Protein AF-A0AAU8CB74-F1 (afdb_monomer)

Mean predicted aligned error: 9.9 Å

Organism: NCBI:txid3166650

Sequence (148 aa):
MRLSLRVAAALLVGTALFAFPL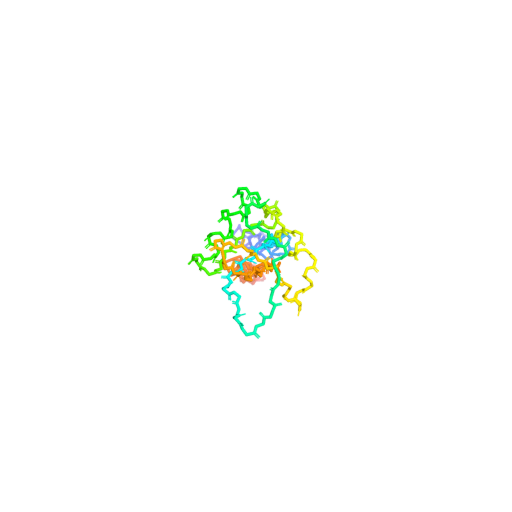VSPVPTPSEQLELEVDVAPDDRNYRADHDYQSLSADAKALFDEAKSDGIVTVPLSEAPEPWATQANESERLTASSDVVARDGDLYLAFPMRTLPSPSPVHLLARIGSLAAGVAALAYGGYRAVNAT

Foldseek 3Di:
DDQPPLLVVLLVLLCCLQCCLVPPDQPFQFKKKKKFKAFDDPVDDDDAPEELVPDDPQQNVLNVCNPVVGIDMDGLVPDGPPLSVQQVVDDQVDQDWGWYDDPNTIMTMGIHIDGDDRDPVVVCSSVVSNVSSVVSNVVSVVCVVVVD

Structure (mmCIF, N/CA/C/O backbone):
data_AF-A0AAU8CB74-F1
#
_entry.id   AF-A0AAU8CB74-F1
#
loop_
_atom_site.group_PDB
_atom_site.id
_atom_site.type_symbol
_atom_site.label_atom_id
_atom_site.label_alt_id
_atom_sit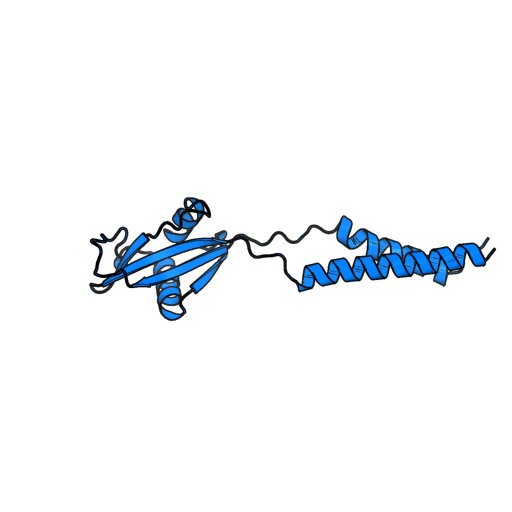e.label_comp_id
_atom_site.label_asym_id
_atom_site.label_entity_id
_atom_site.label_seq_id
_atom_site.pdbx_PDB_ins_code
_atom_site.Cartn_x
_atom_site.Cartn_y
_atom_site.Cartn_z
_atom_site.occupancy
_atom_site.B_iso_or_equiv
_atom_site.auth_seq_id
_atom_site.auth_comp_id
_atom_site.auth_asym_id
_atom_site.auth_atom_id
_atom_site.pdbx_PDB_model_num
ATOM 1 N N . MET A 1 1 ? 34.803 8.166 -45.092 1.00 54.34 1 MET A N 1
ATOM 2 C CA . MET A 1 1 ? 33.665 7.273 -44.777 1.00 54.34 1 MET A CA 1
ATOM 3 C C . MET A 1 1 ? 32.428 8.114 -44.510 1.00 54.34 1 MET A C 1
ATOM 5 O O . MET A 1 1 ? 32.488 8.974 -43.643 1.00 54.34 1 MET A O 1
ATOM 9 N N . ARG A 1 2 ? 31.331 7.923 -45.253 1.00 61.50 2 ARG A N 1
ATOM 10 C CA . ARG A 1 2 ? 30.033 8.532 -44.915 1.00 61.50 2 ARG A CA 1
ATOM 11 C C . ARG A 1 2 ? 29.170 7.454 -44.273 1.00 61.50 2 ARG A C 1
ATOM 13 O O . ARG A 1 2 ? 28.802 6.494 -44.942 1.00 61.50 2 ARG A O 1
ATOM 20 N N . LEU A 1 3 ? 28.894 7.595 -42.980 1.00 69.25 3 LEU A N 1
ATOM 21 C CA . LEU A 1 3 ? 27.967 6.712 -42.283 1.00 69.25 3 LEU A CA 1
ATOM 22 C C . LEU A 1 3 ? 26.581 6.881 -42.920 1.00 69.25 3 LEU A C 1
ATOM 24 O O . LEU A 1 3 ? 26.114 8.009 -43.086 1.00 69.25 3 LEU A O 1
ATOM 28 N N . SER A 1 4 ? 25.926 5.786 -43.307 1.00 82.44 4 SER A N 1
ATOM 29 C CA . SER A 1 4 ? 24.562 5.899 -43.828 1.00 82.44 4 SER A CA 1
ATOM 30 C C . SER A 1 4 ? 23.619 6.382 -42.718 1.00 82.44 4 SER A C 1
ATOM 32 O O . SER A 1 4 ? 23.765 5.990 -41.558 1.00 82.44 4 SER A O 1
ATOM 34 N N . LEU A 1 5 ? 22.624 7.204 -43.072 1.00 84.75 5 LEU A N 1
ATOM 35 C CA . LEU A 1 5 ? 21.641 7.755 -42.126 1.00 84.75 5 LEU A CA 1
ATOM 36 C C . LEU A 1 5 ? 20.979 6.664 -41.266 1.00 84.75 5 LEU A C 1
ATOM 38 O O . LEU A 1 5 ? 20.717 6.870 -40.087 1.00 84.75 5 LEU A O 1
ATOM 42 N N . ARG A 1 6 ? 20.764 5.473 -41.840 1.00 83.06 6 ARG A N 1
ATOM 43 C CA . ARG A 1 6 ? 20.173 4.315 -41.153 1.00 83.06 6 ARG A CA 1
ATOM 44 C C . ARG A 1 6 ? 21.082 3.748 -40.061 1.00 83.06 6 ARG A C 1
ATOM 46 O O . ARG A 1 6 ? 20.589 3.353 -39.012 1.00 83.06 6 ARG A O 1
ATOM 53 N N . VAL A 1 7 ? 22.395 3.721 -40.294 1.00 82.25 7 VAL A N 1
ATOM 54 C CA . VAL A 1 7 ? 23.384 3.259 -39.305 1.00 82.25 7 VAL A CA 1
ATOM 55 C C . VAL A 1 7 ? 23.531 4.288 -38.185 1.00 82.25 7 VAL A C 1
ATOM 57 O O . VAL A 1 7 ? 23.529 3.910 -37.017 1.00 82.25 7 VAL A O 1
ATOM 60 N N . ALA A 1 8 ? 23.560 5.583 -38.520 1.00 83.88 8 ALA A N 1
ATOM 61 C CA . ALA A 1 8 ? 23.559 6.657 -37.524 1.00 83.88 8 ALA A CA 1
ATOM 62 C C . ALA A 1 8 ? 22.307 6.603 -36.632 1.00 83.88 8 ALA A C 1
ATOM 64 O O . ALA A 1 8 ? 22.418 6.649 -35.409 1.00 83.88 8 ALA A O 1
ATOM 65 N N . ALA A 1 9 ? 21.126 6.439 -37.235 1.00 85.56 9 ALA A N 1
ATOM 66 C CA . ALA A 1 9 ? 19.868 6.317 -36.505 1.00 85.56 9 ALA A CA 1
ATOM 67 C C . ALA A 1 9 ? 19.843 5.079 -35.594 1.00 85.56 9 ALA A C 1
ATOM 69 O O . ALA A 1 9 ? 19.452 5.192 -34.437 1.00 85.56 9 ALA A O 1
ATOM 70 N N . ALA A 1 10 ? 20.305 3.919 -36.075 1.00 83.38 10 ALA A N 1
ATOM 71 C CA . ALA A 1 10 ? 20.360 2.696 -35.271 1.00 83.38 10 ALA A CA 1
ATOM 72 C C . ALA A 1 10 ? 21.278 2.838 -34.047 1.00 83.38 10 ALA A C 1
ATOM 74 O O . ALA A 1 10 ? 20.910 2.406 -32.958 1.00 83.38 10 ALA A O 1
ATOM 75 N N . LEU A 1 11 ? 22.440 3.481 -34.201 1.00 86.12 11 LEU A N 1
ATOM 76 C CA . LEU A 1 11 ? 23.362 3.724 -33.090 1.00 86.12 11 LEU A CA 1
ATOM 77 C C . LEU A 1 11 ? 22.789 4.721 -32.076 1.00 86.12 11 LEU A C 1
ATOM 79 O O . LEU A 1 11 ? 22.878 4.481 -30.873 1.00 86.12 11 LEU A O 1
ATOM 83 N N . LEU A 1 12 ? 22.167 5.809 -32.541 1.00 88.62 12 LEU A N 1
ATOM 84 C CA . LEU A 1 12 ? 21.540 6.805 -31.666 1.00 88.62 12 LEU A CA 1
ATOM 85 C C . LEU A 1 12 ? 20.357 6.222 -30.886 1.00 88.62 12 LEU A C 1
ATOM 87 O O . LEU A 1 12 ? 20.303 6.361 -29.667 1.00 88.62 12 LEU A O 1
ATOM 91 N N . VAL A 1 13 ? 19.446 5.524 -31.569 1.00 88.38 13 VAL A N 1
ATOM 92 C CA . VAL A 1 13 ? 18.302 4.852 -30.934 1.00 88.38 13 VAL A CA 1
ATOM 93 C C . VAL A 1 13 ? 18.783 3.755 -29.989 1.00 88.38 13 VAL A C 1
ATOM 95 O O . VAL A 1 13 ? 18.304 3.671 -28.862 1.00 88.38 13 VAL A O 1
ATOM 98 N N . GLY A 1 14 ? 19.771 2.959 -30.404 1.00 82.25 14 GLY A N 1
ATOM 99 C CA . GLY A 1 14 ? 20.353 1.915 -29.568 1.00 82.25 14 GLY A CA 1
ATOM 100 C C . GLY A 1 14 ? 20.975 2.465 -28.285 1.00 82.25 14 GLY A C 1
ATOM 101 O O . GLY A 1 14 ? 20.722 1.945 -27.202 1.00 82.25 14 GLY A O 1
ATOM 102 N N . THR A 1 15 ? 21.714 3.572 -28.394 1.00 86.19 15 THR A N 1
ATOM 103 C CA . THR A 1 15 ? 22.317 4.262 -27.244 1.00 86.19 15 THR A CA 1
ATOM 104 C C . THR A 1 15 ? 21.243 4.841 -26.328 1.00 86.19 15 THR A C 1
ATOM 106 O O . THR A 1 15 ? 21.320 4.660 -25.118 1.00 86.19 15 THR A O 1
ATOM 109 N N . ALA A 1 16 ? 20.218 5.491 -26.885 1.00 87.31 16 ALA A N 1
ATOM 110 C CA . ALA A 1 16 ? 19.129 6.077 -26.107 1.00 87.31 16 ALA A CA 1
ATOM 111 C C . ALA A 1 16 ? 18.332 5.010 -25.335 1.00 87.31 16 ALA A C 1
ATOM 113 O O . ALA A 1 16 ? 18.094 5.169 -24.140 1.00 87.31 16 ALA A O 1
ATOM 114 N N . LEU A 1 17 ? 17.977 3.899 -25.986 1.00 87.31 17 LEU A N 1
ATOM 115 C CA . LEU A 1 17 ? 17.246 2.790 -25.363 1.00 87.31 17 LEU A CA 1
ATOM 116 C C . LEU A 1 17 ? 18.082 2.043 -24.314 1.00 87.31 17 LEU A C 1
ATOM 118 O O . LEU A 1 17 ? 17.542 1.606 -23.298 1.00 87.31 17 LEU A O 1
ATOM 122 N N . PHE A 1 18 ? 19.394 1.924 -24.526 1.00 86.62 18 PHE A N 1
ATOM 123 C CA . PHE A 1 18 ? 20.306 1.331 -23.549 1.00 86.62 18 PHE A CA 1
ATOM 124 C C . PHE A 1 18 ? 20.535 2.248 -22.339 1.00 86.62 18 PHE A C 1
ATOM 126 O O . PHE A 1 18 ? 20.544 1.786 -21.201 1.00 86.62 18 PHE A O 1
ATOM 133 N N . ALA A 1 19 ? 20.690 3.554 -22.573 1.00 86.12 19 ALA A N 1
ATOM 134 C CA . ALA A 1 19 ? 20.928 4.537 -21.524 1.00 86.12 19 ALA A CA 1
ATOM 13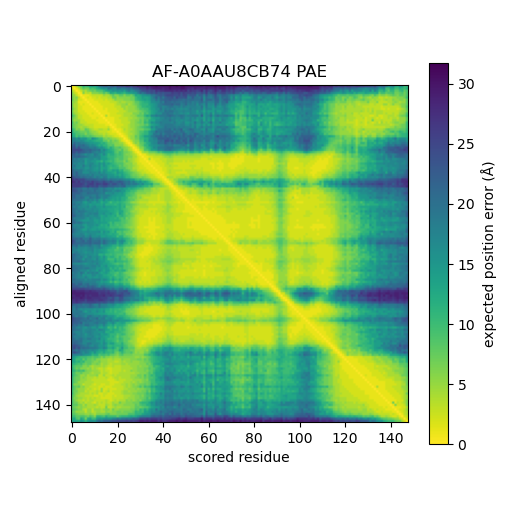5 C C . ALA A 1 19 ? 19.671 4.821 -20.689 1.00 86.12 19 ALA A C 1
ATOM 137 O O . ALA A 1 19 ? 19.783 5.021 -19.485 1.00 86.12 19 ALA A O 1
ATOM 138 N N . PHE A 1 20 ? 18.475 4.801 -21.287 1.00 84.62 20 PHE A N 1
ATOM 139 C CA . PHE A 1 20 ? 17.209 5.096 -20.606 1.00 84.62 20 PHE A CA 1
ATOM 140 C C . PHE A 1 20 ? 17.042 4.405 -19.235 1.00 84.62 20 PHE A C 1
ATOM 142 O O . PHE A 1 20 ? 16.812 5.110 -18.251 1.00 84.62 20 PHE A O 1
ATOM 149 N N . PRO A 1 21 ? 17.193 3.076 -19.089 1.00 78.69 21 PRO A N 1
ATOM 150 C CA . PRO A 1 21 ? 17.061 2.424 -17.785 1.00 78.69 21 PRO A CA 1
ATOM 151 C C . PRO A 1 21 ? 18.196 2.748 -16.799 1.00 78.69 21 PRO A C 1
ATOM 153 O O . PRO A 1 21 ? 18.002 2.550 -15.602 1.00 78.69 21 PRO A O 1
ATOM 156 N N . LEU A 1 22 ? 19.346 3.245 -17.271 1.00 79.44 22 LEU A N 1
ATOM 157 C CA . LEU A 1 22 ? 20.491 3.630 -16.434 1.00 79.44 22 LEU A CA 1
ATOM 158 C C . LEU A 1 22 ? 20.339 5.040 -15.849 1.00 79.44 22 LEU A C 1
ATOM 160 O O . LEU A 1 22 ? 20.770 5.274 -14.725 1.00 79.44 22 LEU A O 1
ATOM 164 N N . VAL A 1 23 ? 19.741 5.972 -16.602 1.00 81.69 23 VAL A N 1
ATOM 165 C CA . VAL A 1 23 ? 19.576 7.374 -16.166 1.00 81.69 23 VAL A CA 1
ATOM 166 C C . VAL A 1 23 ? 18.168 7.693 -15.669 1.00 81.69 23 VAL A C 1
ATOM 168 O O . VAL A 1 23 ? 17.986 8.688 -14.972 1.00 81.69 23 VAL A O 1
ATOM 171 N N . SER A 1 24 ? 17.162 6.878 -16.005 1.00 74.19 24 SER A N 1
ATOM 172 C CA . SER A 1 24 ? 15.812 7.085 -15.477 1.00 74.19 24 SER A CA 1
ATOM 173 C C . SER A 1 24 ? 15.736 6.631 -14.014 1.00 74.19 24 SER A C 1
ATOM 175 O O . SER A 1 24 ? 16.054 5.470 -13.715 1.00 74.19 24 SER A O 1
ATOM 177 N N . PRO A 1 25 ? 15.278 7.496 -13.089 1.00 64.50 25 PRO A N 1
ATOM 178 C CA . PRO A 1 25 ? 15.073 7.103 -11.702 1.00 64.50 25 PRO A CA 1
ATOM 179 C C . PRO A 1 25 ? 14.069 5.952 -11.646 1.00 64.50 25 PRO A C 1
ATOM 181 O O . PRO A 1 25 ? 13.058 5.955 -12.356 1.00 64.50 25 PRO A O 1
ATOM 184 N N . VAL A 1 26 ? 14.378 4.922 -10.856 1.00 65.44 26 VAL A N 1
ATOM 185 C CA . VAL A 1 26 ? 13.392 3.883 -10.537 1.00 65.44 26 VAL A CA 1
ATOM 186 C C . VAL A 1 26 ? 12.268 4.594 -9.788 1.00 65.44 26 VAL A C 1
ATOM 188 O O . VAL A 1 26 ? 12.581 5.279 -8.816 1.00 65.44 26 VAL A O 1
ATOM 191 N N . PRO A 1 27 ? 11.000 4.506 -10.231 1.00 62.81 27 PRO A N 1
ATOM 192 C CA . PRO A 1 27 ? 9.910 5.061 -9.449 1.00 62.81 27 PRO A CA 1
ATOM 193 C C . PRO A 1 27 ? 9.932 4.363 -8.095 1.00 62.81 27 PRO A C 1
ATOM 195 O O . PRO A 1 27 ? 9.743 3.147 -8.019 1.00 62.81 27 PRO A O 1
ATOM 198 N N . THR A 1 28 ? 10.261 5.119 -7.051 1.00 62.47 28 THR A N 1
ATOM 199 C CA . THR A 1 28 ? 10.257 4.605 -5.691 1.00 62.47 28 THR A CA 1
ATOM 200 C C . THR A 1 28 ? 8.799 4.342 -5.342 1.00 62.47 28 THR A C 1
ATOM 202 O O . THR A 1 28 ? 7.999 5.279 -5.419 1.00 62.47 28 THR A O 1
ATOM 205 N N . PRO A 1 29 ? 8.417 3.097 -5.025 1.00 67.75 29 PRO A N 1
ATOM 206 C CA . PRO A 1 29 ? 7.078 2.838 -4.530 1.00 67.75 29 PRO A CA 1
ATOM 207 C C . PRO A 1 29 ? 6.856 3.706 -3.288 1.00 67.75 29 PRO A C 1
ATOM 209 O O . PRO A 1 29 ? 7.672 3.672 -2.365 1.00 67.75 29 PRO A O 1
ATOM 212 N N . SER A 1 30 ? 5.806 4.530 -3.299 1.00 78.88 30 SER A N 1
ATOM 213 C CA . SER A 1 30 ? 5.408 5.285 -2.114 1.00 78.88 30 SER A CA 1
ATOM 214 C C . SER A 1 30 ? 5.018 4.296 -1.027 1.00 78.88 30 SER A C 1
ATOM 216 O O . SER A 1 30 ? 4.377 3.285 -1.313 1.00 78.88 30 SER A O 1
ATOM 218 N N . GLU A 1 31 ? 5.413 4.583 0.205 1.00 87.50 31 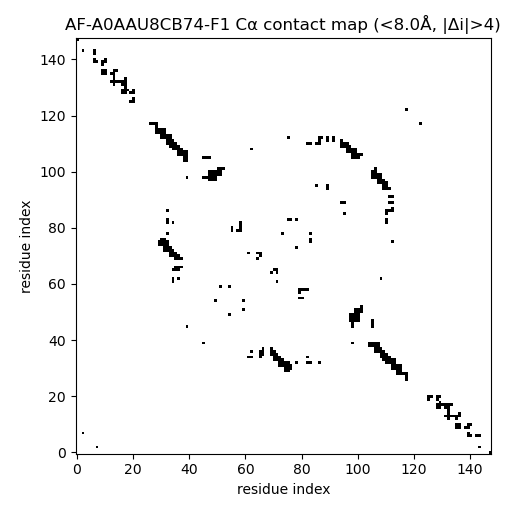GLU A N 1
ATOM 219 C CA . GLU A 1 31 ? 5.064 3.750 1.347 1.00 87.50 31 GLU A CA 1
ATOM 220 C C . GLU A 1 31 ? 3.551 3.725 1.538 1.00 87.50 31 GLU A C 1
ATOM 222 O O . GLU A 1 31 ? 2.864 4.734 1.345 1.00 87.50 31 GLU A O 1
ATOM 227 N N . GLN A 1 32 ? 3.039 2.554 1.887 1.00 89.75 32 GLN A N 1
ATOM 228 C CA . GLN A 1 32 ? 1.621 2.311 2.068 1.00 89.75 32 GLN A CA 1
ATOM 229 C C . GLN A 1 32 ? 1.365 1.828 3.490 1.00 89.75 32 GLN A C 1
ATOM 231 O O . GLN A 1 32 ? 2.200 1.155 4.098 1.00 89.75 32 GLN A O 1
ATOM 236 N N . LEU A 1 33 ? 0.211 2.217 4.013 1.00 91.62 33 LEU A N 1
ATOM 237 C CA . LEU A 1 33 ? -0.408 1.591 5.162 1.00 91.62 33 LEU A CA 1
ATOM 238 C C . LEU A 1 33 ? -1.328 0.494 4.635 1.00 91.62 33 LEU A C 1
ATOM 240 O O . LEU A 1 33 ? -2.216 0.772 3.834 1.00 91.62 33 LEU A O 1
ATOM 244 N N . GLU A 1 34 ? -1.131 -0.721 5.116 1.00 92.44 34 GLU A N 1
ATOM 245 C CA . GLU A 1 34 ? -2.061 -1.832 4.977 1.00 92.44 34 GLU A CA 1
ATOM 246 C C . GLU A 1 34 ? -2.740 -2.043 6.332 1.00 92.44 34 GLU A C 1
ATOM 248 O O . GLU A 1 34 ? -2.049 -2.206 7.333 1.00 92.44 34 GLU A O 1
ATOM 253 N N . LEU A 1 35 ? -4.067 -1.966 6.389 1.00 93.44 35 LEU A N 1
ATOM 254 C CA . LEU A 1 35 ? -4.840 -2.165 7.610 1.00 93.44 35 LEU A CA 1
ATOM 255 C C . LEU A 1 35 ? -5.688 -3.426 7.468 1.00 93.44 35 LEU A C 1
ATOM 257 O O . LEU A 1 35 ? -6.533 -3.502 6.576 1.00 93.44 35 LEU A O 1
ATOM 261 N N . GLU A 1 36 ? -5.472 -4.370 8.376 1.00 94.00 36 GLU A N 1
ATOM 262 C CA . GLU A 1 36 ? -6.309 -5.556 8.564 1.00 94.00 36 GLU A CA 1
ATOM 263 C C . GLU A 1 36 ? -7.071 -5.432 9.885 1.00 94.00 36 GLU A C 1
ATOM 265 O O . GLU A 1 36 ? -6.517 -4.951 10.878 1.00 94.00 36 GLU A O 1
ATOM 270 N N . VAL A 1 37 ? -8.348 -5.819 9.898 1.00 94.38 37 VAL A N 1
ATOM 271 C CA . VAL A 1 37 ? -9.185 -5.762 11.104 1.00 94.38 37 VAL A CA 1
ATOM 272 C C . VAL A 1 37 ? -9.848 -7.107 11.346 1.00 94.38 37 VAL A C 1
ATOM 274 O O . VAL A 1 37 ? -10.745 -7.507 10.607 1.00 94.38 37 VAL A O 1
ATOM 277 N N . ASP A 1 38 ? -9.478 -7.739 12.456 1.00 92.56 38 ASP A N 1
ATOM 278 C CA . ASP A 1 38 ? -10.069 -8.993 12.912 1.00 92.56 38 ASP A CA 1
ATOM 279 C C . ASP A 1 38 ? -10.894 -8.800 14.180 1.00 92.56 38 ASP A C 1
ATOM 281 O O . ASP A 1 38 ? -10.666 -7.891 14.978 1.00 92.56 38 ASP A O 1
ATOM 285 N N . VAL A 1 39 ? -11.847 -9.699 14.414 1.00 92.25 39 VAL A N 1
ATOM 286 C CA . VAL A 1 39 ? -12.501 -9.801 15.724 1.00 92.25 39 VAL A CA 1
ATOM 287 C C . VAL A 1 39 ? -11.487 -10.341 16.731 1.00 92.25 39 VAL A C 1
ATOM 289 O O . VAL A 1 39 ? -10.814 -11.340 16.469 1.00 92.25 39 VAL A O 1
ATOM 292 N N . ALA A 1 40 ? -11.375 -9.694 17.890 1.00 90.06 40 ALA A N 1
ATOM 293 C CA . ALA A 1 40 ? -10.475 -10.151 18.935 1.00 90.06 40 ALA A CA 1
ATOM 294 C C . ALA A 1 40 ? -10.935 -11.520 19.475 1.00 90.06 40 ALA A C 1
ATOM 296 O O . ALA A 1 40 ? -12.109 -11.679 19.810 1.00 90.06 40 ALA A O 1
ATOM 297 N N . PRO A 1 41 ? -10.034 -12.511 19.587 1.00 87.62 41 PRO A N 1
ATOM 298 C CA . PRO A 1 41 ? -10.360 -13.801 20.182 1.00 87.62 41 PRO A CA 1
ATOM 299 C C . PRO A 1 41 ? -10.856 -13.685 21.633 1.00 87.62 41 PRO A C 1
ATOM 301 O O . PRO A 1 41 ? -10.211 -13.041 22.462 1.00 87.62 41 PRO A O 1
ATOM 304 N N . ASP A 1 42 ? -11.939 -14.394 21.963 1.00 82.62 42 ASP A N 1
ATOM 305 C CA . ASP A 1 42 ? -12.515 -14.446 23.321 1.00 82.62 42 ASP A CA 1
ATOM 306 C C . ASP A 1 42 ? -11.626 -15.177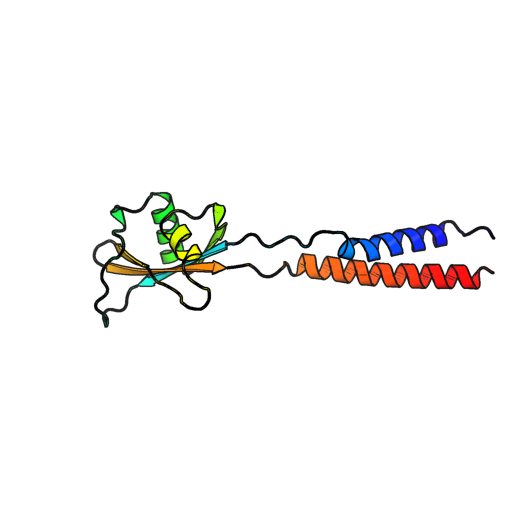 24.349 1.00 82.62 42 ASP A C 1
ATOM 308 O O . ASP A 1 42 ? -11.871 -15.127 25.555 1.00 82.62 42 ASP A O 1
ATOM 312 N N . ASP A 1 43 ? -10.600 -15.902 23.895 1.00 79.44 43 ASP A N 1
ATOM 313 C CA . ASP A 1 43 ? -9.715 -16.706 24.747 1.00 79.44 43 ASP A CA 1
ATOM 314 C C . ASP A 1 43 ? -8.638 -15.877 25.468 1.00 79.44 43 ASP A C 1
ATOM 316 O O . ASP A 1 43 ? -7.891 -16.399 26.304 1.00 79.44 43 ASP A O 1
ATOM 320 N N . ARG A 1 44 ? -8.566 -14.574 25.177 1.00 74.50 44 ARG A N 1
ATOM 321 C CA . ARG A 1 44 ? -7.584 -13.642 25.728 1.00 74.50 44 ARG A CA 1
ATOM 322 C C . ARG A 1 44 ? -8.267 -12.425 26.337 1.00 74.50 44 ARG A C 1
ATOM 324 O O . ARG A 1 44 ? -9.217 -11.869 25.802 1.00 74.50 44 ARG A O 1
ATOM 331 N N . ASN A 1 45 ? -7.710 -11.955 27.453 1.00 81.69 45 ASN A N 1
ATOM 332 C CA . ASN A 1 45 ? -8.146 -10.718 28.098 1.00 81.69 45 ASN A CA 1
ATOM 333 C C . ASN A 1 45 ? -7.569 -9.502 27.363 1.00 81.69 45 ASN A C 1
ATOM 335 O O . ASN A 1 45 ? -6.622 -8.872 27.842 1.00 81.69 45 ASN A O 1
ATOM 339 N N . TYR A 1 46 ? -8.129 -9.188 26.198 1.00 83.31 46 TYR A N 1
ATOM 340 C CA . TYR A 1 46 ? -7.846 -7.939 25.504 1.00 83.31 46 TYR A CA 1
ATOM 341 C C . TYR A 1 46 ? -8.452 -6.752 26.261 1.00 83.31 46 TYR A C 1
ATOM 343 O O . TYR A 1 46 ? -9.502 -6.849 26.900 1.00 83.31 46 TYR A O 1
ATOM 351 N N . ARG A 1 47 ? -7.764 -5.613 26.209 1.00 85.94 47 ARG A N 1
ATOM 352 C CA . ARG A 1 47 ? -8.279 -4.319 26.660 1.00 85.94 47 ARG A CA 1
ATOM 353 C C . ARG A 1 47 ? -8.240 -3.384 25.476 1.00 85.94 47 ARG A C 1
ATOM 355 O O . ARG A 1 47 ? -7.275 -3.429 24.733 1.00 85.94 47 ARG A O 1
ATOM 362 N N . ALA A 1 48 ? -9.278 -2.572 25.329 1.00 88.62 48 ALA A N 1
ATOM 363 C CA . ALA A 1 48 ? -9.323 -1.571 24.282 1.00 88.62 48 ALA A CA 1
ATOM 364 C C . ALA A 1 48 ? -8.212 -0.539 24.499 1.00 88.62 48 ALA A C 1
ATOM 366 O O . ALA A 1 48 ? -8.179 0.113 25.546 1.00 88.62 48 ALA A O 1
ATOM 367 N N . ASP A 1 49 ? -7.337 -0.407 23.509 1.00 90.56 49 ASP A N 1
ATOM 368 C CA . ASP A 1 49 ? -6.379 0.690 23.411 1.00 90.56 49 ASP A CA 1
ATOM 369 C C . ASP A 1 49 ? -7.104 1.956 22.947 1.00 90.56 49 ASP A C 1
ATOM 371 O O . ASP A 1 49 ? -6.853 3.048 23.458 1.00 90.56 49 ASP A O 1
ATOM 375 N N . HIS A 1 50 ? -8.096 1.782 22.063 1.00 91.44 50 HIS A N 1
ATOM 376 C CA . HIS A 1 50 ? -8.943 2.855 21.553 1.00 91.44 50 HIS A CA 1
ATOM 377 C C . HIS A 1 50 ? -10.425 2.510 21.670 1.00 91.44 50 HIS A C 1
ATOM 379 O O . HIS A 1 50 ? -10.866 1.401 21.362 1.00 91.44 50 HIS A O 1
ATOM 385 N N . ASP A 1 51 ? -11.229 3.496 22.060 1.00 94.06 51 ASP A N 1
ATOM 386 C CA . ASP A 1 51 ? -12.675 3.442 21.849 1.00 94.06 51 ASP A CA 1
ATOM 387 C C . ASP A 1 51 ? -12.968 3.907 20.420 1.00 94.06 51 ASP A C 1
ATOM 389 O O . ASP A 1 51 ? -12.554 5.006 20.030 1.00 94.06 51 ASP A O 1
ATOM 393 N N . TYR A 1 52 ? -13.708 3.110 19.646 1.00 94.31 52 TYR A N 1
ATOM 394 C CA . TYR A 1 52 ? -14.111 3.462 18.288 1.00 94.31 52 TYR A CA 1
ATOM 395 C C . TYR A 1 52 ? -14.737 4.852 18.237 1.00 94.31 52 TYR A C 1
ATOM 397 O O . TYR A 1 52 ? -14.449 5.617 17.324 1.00 94.31 52 TYR A O 1
ATOM 405 N N . GLN A 1 53 ? -15.540 5.239 19.234 1.00 94.56 53 GLN A N 1
ATOM 406 C CA . GLN A 1 53 ? -16.195 6.547 19.226 1.00 94.56 53 GLN A CA 1
ATOM 407 C C . GLN A 1 53 ? -15.218 7.722 19.317 1.00 94.56 53 GLN A C 1
ATOM 409 O O . GLN A 1 53 ? -15.528 8.794 18.790 1.00 94.56 53 GLN A O 1
ATOM 414 N N . SER A 1 54 ? -14.040 7.511 19.904 1.00 94.12 54 SER A N 1
ATOM 415 C CA . SER A 1 54 ? -12.993 8.528 20.041 1.00 94.12 54 SER A CA 1
ATOM 416 C C . SER A 1 54 ? -12.163 8.741 18.770 1.00 94.12 54 SER A C 1
ATOM 418 O O . SER A 1 54 ? -11.507 9.774 18.639 1.00 94.12 54 SER A O 1
ATOM 420 N N . LEU A 1 55 ? -12.228 7.805 17.817 1.00 94.31 55 LEU A N 1
ATOM 421 C CA . LEU A 1 55 ? -11.519 7.898 16.545 1.00 94.31 55 LEU A CA 1
ATOM 422 C C . LEU A 1 55 ? -12.068 9.032 15.665 1.00 94.31 55 LEU A C 1
ATOM 424 O O . LEU A 1 55 ? -13.262 9.367 15.692 1.00 94.31 55 LEU A O 1
ATOM 428 N N . SER A 1 56 ? -11.184 9.596 14.841 1.00 95.94 56 SER A N 1
ATOM 429 C CA . SER A 1 56 ? -11.550 10.567 13.807 1.00 95.94 56 SER A CA 1
ATOM 430 C C . SER A 1 56 ? -12.486 9.940 12.763 1.00 95.94 56 SER A C 1
ATOM 432 O O . SER A 1 56 ? -12.556 8.719 12.625 1.00 95.94 56 SER A O 1
ATOM 434 N N . ALA A 1 57 ? -13.222 10.769 12.015 1.00 96.56 57 ALA A N 1
ATOM 435 C CA . ALA A 1 57 ? -14.130 10.277 10.975 1.00 96.56 57 ALA A CA 1
ATOM 436 C C . ALA A 1 57 ? -13.392 9.452 9.905 1.00 96.56 57 ALA A C 1
ATOM 438 O O . ALA A 1 57 ? -13.882 8.398 9.506 1.00 96.56 57 ALA A O 1
ATOM 439 N N . ASP A 1 58 ? -12.195 9.888 9.514 1.00 95.94 58 ASP A N 1
ATOM 440 C CA . ASP A 1 58 ? -11.379 9.203 8.509 1.00 95.94 58 ASP A CA 1
ATOM 441 C C . ASP A 1 58 ? -10.822 7.877 9.046 1.00 95.94 58 ASP A C 1
ATOM 443 O O . ASP A 1 58 ? -10.849 6.863 8.351 1.00 95.94 58 ASP A O 1
ATOM 447 N N . ALA A 1 59 ? -10.391 7.840 10.313 1.00 95.62 59 ALA A N 1
ATOM 448 C CA . ALA A 1 59 ? -9.933 6.604 10.950 1.00 95.62 59 ALA A CA 1
ATOM 449 C C . ALA A 1 59 ? -11.059 5.577 11.100 1.00 95.62 59 ALA A C 1
ATOM 451 O O . ALA A 1 59 ? -10.825 4.388 10.893 1.00 95.62 59 ALA A O 1
ATOM 452 N N . LYS A 1 60 ? -12.277 6.039 11.420 1.00 96.69 60 LYS A N 1
ATOM 453 C CA . LYS A 1 60 ? -13.486 5.206 11.454 1.00 96.69 60 LYS A CA 1
ATOM 454 C C . LYS A 1 60 ? -13.819 4.649 10.077 1.00 96.69 60 LYS A C 1
ATOM 456 O O . LYS A 1 60 ? -14.102 3.465 9.974 1.00 96.69 60 LYS A O 1
ATOM 461 N N . ALA A 1 61 ? -13.769 5.481 9.037 1.00 96.19 61 ALA A N 1
ATOM 462 C CA . ALA A 1 61 ? -14.048 5.048 7.672 1.00 96.19 61 ALA A CA 1
ATOM 463 C C . ALA A 1 61 ? -13.062 3.964 7.218 1.00 96.19 61 ALA A C 1
ATOM 465 O O . ALA A 1 61 ? -13.494 2.912 6.760 1.00 96.19 61 ALA A O 1
ATOM 466 N N . LEU A 1 62 ? -11.761 4.181 7.437 1.00 95.44 62 LEU A N 1
ATOM 467 C CA . LEU A 1 62 ? -10.732 3.208 7.073 1.00 95.44 62 LEU A CA 1
ATOM 468 C C . LEU A 1 62 ? -10.862 1.900 7.870 1.00 95.44 62 LEU A C 1
ATOM 470 O O . LEU A 1 62 ? -10.723 0.818 7.310 1.00 95.44 62 LEU A O 1
ATOM 474 N N . PHE A 1 63 ? -11.162 1.990 9.168 1.00 96.12 63 PHE A N 1
ATOM 475 C CA . PHE A 1 63 ? -11.412 0.822 10.013 1.00 96.12 63 PHE A CA 1
ATOM 476 C C . PHE A 1 63 ? -12.647 0.033 9.555 1.00 96.12 63 PHE A C 1
ATOM 478 O O . PHE A 1 63 ? -12.619 -1.194 9.513 1.00 96.12 63 PHE A O 1
ATOM 485 N N . ASP A 1 64 ? -13.737 0.723 9.215 1.00 96.06 64 ASP A N 1
ATOM 486 C CA . ASP A 1 64 ? -14.981 0.102 8.750 1.00 96.06 64 ASP A CA 1
ATOM 487 C C . ASP A 1 64 ? -14.794 -0.595 7.402 1.00 96.06 64 ASP A C 1
ATOM 489 O O . ASP A 1 64 ? -15.309 -1.696 7.206 1.00 96.06 64 ASP A O 1
ATOM 493 N N . GLU A 1 65 ? -14.037 0.030 6.502 1.00 95.69 65 GLU A N 1
ATOM 494 C CA . GLU A 1 65 ? -13.667 -0.542 5.212 1.00 95.69 65 GLU A CA 1
ATOM 495 C C . GLU A 1 65 ? -12.801 -1.792 5.407 1.00 95.69 65 GLU A C 1
ATOM 497 O O . GLU A 1 65 ? -13.144 -2.854 4.894 1.00 95.69 65 GLU A O 1
ATOM 502 N N . ALA A 1 66 ? -11.757 -1.719 6.242 1.00 94.88 66 ALA A N 1
ATOM 503 C CA . ALA A 1 66 ? -10.896 -2.864 6.549 1.00 94.88 66 ALA A CA 1
ATOM 504 C C . ALA A 1 66 ? -11.669 -4.013 7.209 1.00 94.88 66 ALA A C 1
ATOM 506 O O . ALA A 1 66 ? -11.511 -5.167 6.827 1.00 94.88 66 ALA A O 1
ATOM 507 N N . LYS A 1 67 ? -12.586 -3.710 8.132 1.00 93.94 67 LYS A N 1
ATOM 508 C CA . LYS A 1 67 ? -13.462 -4.715 8.748 1.00 93.94 67 LYS A CA 1
ATOM 509 C C . LYS A 1 67 ? -14.375 -5.412 7.725 1.00 93.94 67 LYS A C 1
ATOM 511 O O . LYS A 1 67 ? -14.717 -6.577 7.918 1.00 93.94 67 LYS A O 1
ATOM 516 N N . SER A 1 68 ? -14.824 -4.706 6.684 1.00 93.00 68 SER A N 1
ATOM 517 C CA . SER A 1 68 ? -15.690 -5.258 5.628 1.00 93.00 68 SER A CA 1
ATOM 518 C C . SER A 1 68 ? -14.903 -6.086 4.614 1.00 93.00 68 SER A C 1
ATOM 520 O O . SER A 1 68 ? -15.303 -7.200 4.270 1.00 93.00 68 SER A O 1
ATOM 522 N N . ASP A 1 69 ? -13.786 -5.537 4.145 1.00 90.88 69 ASP A N 1
ATOM 523 C CA . ASP A 1 69 ? -13.069 -6.025 2.966 1.00 90.88 69 ASP A CA 1
ATOM 524 C C . ASP A 1 69 ? -11.843 -6.881 3.342 1.00 90.88 69 ASP A C 1
ATOM 526 O O . ASP A 1 69 ? -11.181 -7.461 2.478 1.00 90.88 69 ASP A O 1
ATOM 530 N N . GLY A 1 70 ? -11.566 -7.006 4.643 1.00 90.19 70 GLY A N 1
ATOM 531 C CA . GLY A 1 70 ? -10.452 -7.741 5.236 1.00 90.19 70 GLY A CA 1
ATOM 532 C C . GLY A 1 70 ? -9.195 -6.885 5.319 1.00 90.19 70 GLY A C 1
ATOM 533 O O . GLY A 1 70 ? -8.726 -6.577 6.410 1.00 90.19 70 GLY A O 1
ATOM 534 N N . ILE A 1 71 ? -8.665 -6.482 4.162 1.00 91.12 71 ILE A N 1
ATOM 535 C CA . ILE A 1 71 ? -7.436 -5.690 4.065 1.00 91.12 71 ILE A CA 1
ATOM 536 C C . ILE A 1 71 ? -7.680 -4.468 3.187 1.00 91.12 71 ILE A C 1
ATOM 538 O O . ILE A 1 71 ? -8.094 -4.597 2.034 1.00 91.12 71 ILE A O 1
ATOM 542 N N . VAL A 1 72 ? -7.349 -3.287 3.707 1.00 93.69 72 VAL A N 1
ATOM 543 C CA . VAL A 1 72 ? -7.393 -2.027 2.953 1.00 93.69 72 VAL A CA 1
ATOM 544 C C . VAL A 1 72 ? -6.012 -1.399 2.906 1.00 93.69 72 VAL A C 1
ATOM 546 O O . VAL A 1 72 ? -5.254 -1.444 3.873 1.00 93.69 72 VAL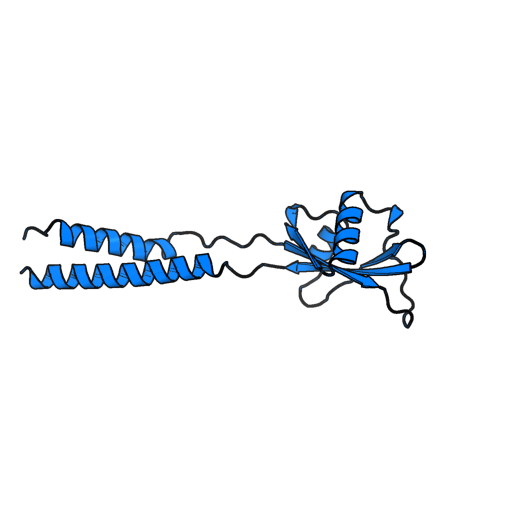 A O 1
ATOM 549 N N . THR A 1 73 ? -5.678 -0.794 1.768 1.00 91.75 73 THR A N 1
ATOM 550 C CA . THR A 1 73 ? -4.375 -0.169 1.550 1.00 91.75 73 THR A CA 1
ATOM 551 C C . THR A 1 73 ? -4.524 1.293 1.156 1.00 91.75 73 THR A C 1
ATOM 553 O O . THR A 1 73 ? -5.217 1.613 0.191 1.00 91.75 73 THR A O 1
ATOM 556 N N . VAL A 1 74 ? -3.822 2.180 1.859 1.00 91.81 74 VAL A N 1
ATOM 557 C CA . VAL A 1 74 ? -3.796 3.625 1.583 1.00 91.81 74 VAL A CA 1
ATOM 558 C C . VAL A 1 74 ? -2.359 4.155 1.565 1.00 91.81 74 VAL A C 1
ATOM 560 O O . VAL A 1 74 ? -1.471 3.551 2.174 1.00 91.81 74 VAL A O 1
ATOM 563 N N . PRO A 1 75 ? -2.069 5.274 0.877 1.00 90.94 75 PRO A N 1
ATOM 564 C CA . PRO A 1 75 ? -0.773 5.934 0.999 1.00 90.94 75 PRO A CA 1
ATOM 565 C C . PRO A 1 75 ? -0.482 6.284 2.464 1.00 90.94 75 PRO A C 1
ATOM 567 O O . PRO A 1 75 ? -1.313 6.898 3.128 1.00 90.94 75 PRO A O 1
ATOM 570 N N . LEU A 1 76 ? 0.711 5.951 2.970 1.00 89.75 76 LEU A N 1
ATOM 571 C CA . LEU A 1 76 ? 1.055 6.202 4.378 1.00 89.75 76 LEU A CA 1
ATOM 572 C C . LEU A 1 76 ? 1.014 7.701 4.731 1.00 89.75 76 LEU A C 1
ATOM 574 O O . LEU A 1 76 ? 0.709 8.065 5.858 1.00 89.75 76 LEU A O 1
ATOM 578 N N . SER A 1 77 ? 1.271 8.580 3.758 1.00 89.12 77 SER A N 1
ATOM 579 C CA . SER A 1 77 ? 1.167 10.038 3.913 1.00 89.12 77 SER A CA 1
ATOM 580 C C . SER A 1 77 ? -0.261 10.555 4.111 1.00 89.12 77 SER A C 1
ATOM 582 O O . SER A 1 77 ? -0.435 11.701 4.514 1.00 89.12 77 SER A O 1
ATOM 584 N N . GLU A 1 78 ? -1.262 9.746 3.770 1.00 91.19 78 GLU A N 1
ATOM 585 C CA . GLU A 1 78 ? -2.691 10.069 3.864 1.00 91.19 78 GLU A CA 1
ATOM 586 C C . GLU A 1 78 ? -3.386 9.247 4.959 1.00 91.19 78 GLU A C 1
ATOM 588 O O . GLU A 1 78 ? -4.572 9.439 5.219 1.00 91.19 78 GLU A O 1
ATOM 593 N N . ALA A 1 79 ? -2.656 8.336 5.609 1.00 91.88 79 ALA A N 1
ATOM 594 C CA . ALA A 1 79 ? -3.187 7.503 6.671 1.00 91.88 79 ALA A CA 1
ATOM 595 C C . ALA A 1 79 ? -3.615 8.364 7.877 1.00 91.88 79 ALA A C 1
ATOM 597 O O . ALA A 1 79 ? -2.836 9.204 8.339 1.00 91.88 79 ALA A O 1
ATOM 598 N N . PRO A 1 80 ? -4.828 8.161 8.419 1.00 94.69 80 PRO A N 1
ATOM 599 C CA . PRO A 1 80 ? -5.271 8.872 9.606 1.00 94.69 80 PRO A CA 1
ATOM 600 C C . PRO A 1 80 ? -4.643 8.281 10.877 1.00 94.69 80 PRO A C 1
ATOM 602 O O . PRO A 1 80 ? -4.283 7.104 10.938 1.00 94.69 80 PRO A O 1
ATOM 605 N N . GLU A 1 81 ? -4.555 9.097 11.925 1.00 92.31 81 GLU A N 1
ATOM 606 C CA . GLU A 1 81 ? -4.215 8.616 13.268 1.00 92.31 81 GLU A CA 1
ATOM 607 C C . GLU A 1 81 ? -5.361 7.776 13.861 1.00 92.31 81 GLU A C 1
ATOM 609 O O . GLU A 1 81 ? -6.529 8.118 13.634 1.00 92.31 81 GLU A O 1
ATOM 614 N N . PRO A 1 82 ? -5.067 6.722 14.650 1.00 91.69 82 PRO A N 1
ATOM 615 C C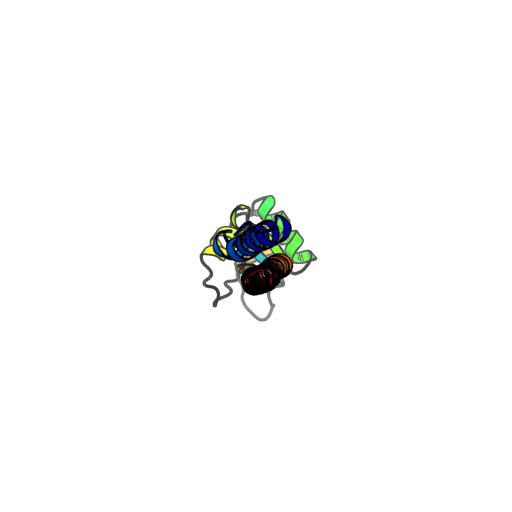A . PRO A 1 82 ? -3.741 6.312 15.150 1.00 91.69 82 PRO A CA 1
ATOM 616 C C . PRO A 1 82 ? -2.943 5.393 14.202 1.00 91.69 82 PRO A C 1
ATOM 618 O O . PRO A 1 82 ? -1.786 5.067 14.472 1.00 91.69 82 PRO A O 1
ATOM 621 N N . TRP A 1 83 ? -3.535 4.978 13.079 1.00 92.81 83 TRP A N 1
ATOM 622 C CA . TRP A 1 83 ? -2.965 3.962 12.186 1.00 92.81 83 TRP A CA 1
ATOM 623 C C . TRP A 1 83 ? -1.621 4.377 11.583 1.00 92.81 83 TRP A C 1
ATOM 625 O O . TRP A 1 83 ? -0.718 3.550 11.448 1.00 92.81 83 TRP A O 1
ATOM 635 N N . ALA A 1 84 ? -1.466 5.663 11.257 1.00 90.19 84 ALA A N 1
ATOM 636 C CA . ALA A 1 84 ? -0.219 6.216 10.738 1.00 90.19 84 ALA A CA 1
ATOM 637 C C . ALA A 1 84 ? 0.937 6.121 11.747 1.00 90.19 84 ALA A C 1
ATOM 639 O O . ALA A 1 84 ? 2.034 5.689 11.380 1.00 90.19 84 ALA A O 1
ATOM 640 N N . THR A 1 85 ? 0.708 6.498 13.010 1.00 89.12 85 THR A N 1
ATOM 641 C CA . THR A 1 85 ? 1.721 6.373 14.068 1.00 89.12 85 THR A CA 1
ATOM 642 C C . THR A 1 85 ? 2.097 4.912 14.274 1.00 89.12 85 THR A C 1
ATOM 644 O O . THR A 1 85 ? 3.276 4.563 14.194 1.00 89.12 85 THR A O 1
ATOM 647 N N . GLN A 1 86 ? 1.108 4.030 14.430 1.00 86.19 86 GLN A N 1
ATOM 648 C CA . GLN A 1 86 ? 1.372 2.622 14.711 1.00 86.19 86 GLN A CA 1
ATOM 649 C C . GLN A 1 86 ? 2.123 1.919 13.573 1.00 86.19 86 GLN A C 1
ATOM 651 O O . GLN A 1 86 ? 3.054 1.156 13.834 1.00 86.19 86 GLN A O 1
ATOM 656 N N . ALA A 1 87 ? 1.799 2.204 12.309 1.00 87.06 87 ALA A N 1
ATOM 657 C CA . ALA A 1 87 ? 2.534 1.651 11.172 1.00 87.06 87 ALA A CA 1
ATOM 658 C C . ALA A 1 87 ? 3.981 2.165 11.080 1.00 87.06 87 ALA A C 1
ATOM 660 O O . ALA A 1 87 ? 4.855 1.465 10.568 1.00 87.06 87 ALA A O 1
ATOM 661 N N . ASN A 1 88 ? 4.257 3.376 11.570 1.00 84.38 88 ASN A N 1
ATOM 662 C CA . ASN A 1 88 ? 5.615 3.914 11.631 1.00 84.38 88 ASN A CA 1
ATOM 663 C C . ASN A 1 88 ? 6.439 3.331 12.783 1.00 84.38 88 ASN A C 1
ATOM 665 O O . ASN A 1 88 ? 7.650 3.165 12.631 1.00 84.38 88 ASN A O 1
ATOM 669 N N . GLU A 1 89 ? 5.795 3.029 13.910 1.00 79.19 89 GLU A N 1
ATOM 670 C CA . GLU A 1 89 ? 6.434 2.467 15.105 1.00 79.19 89 GLU A CA 1
ATOM 671 C C . GLU A 1 89 ? 6.595 0.943 15.040 1.00 79.19 89 GLU A C 1
ATOM 673 O O . GLU A 1 89 ? 7.521 0.388 15.635 1.00 79.19 89 GLU A O 1
ATOM 678 N N . SER A 1 90 ? 5.733 0.258 14.289 1.00 64.19 90 SER A N 1
ATOM 679 C CA . SER A 1 90 ? 5.813 -1.187 14.097 1.00 64.19 90 SER A CA 1
ATOM 680 C C . SER A 1 90 ? 7.003 -1.532 13.199 1.00 64.19 90 SER A C 1
ATOM 682 O O . SER A 1 90 ? 6.946 -1.416 11.972 1.00 64.19 90 SER A O 1
ATOM 684 N N . GLU A 1 91 ? 8.112 -1.983 13.795 1.00 55.47 91 GLU A N 1
ATOM 685 C CA . GLU A 1 91 ? 9.164 -2.650 13.027 1.00 55.47 91 GLU A CA 1
ATOM 686 C C . GLU A 1 91 ? 8.546 -3.845 12.292 1.00 55.47 91 GLU A C 1
ATOM 688 O O . GLU A 1 91 ? 7.815 -4.634 12.884 1.00 55.47 91 GLU A O 1
ATOM 693 N N . ARG A 1 92 ? 8.882 -4.005 11.006 1.00 50.81 92 ARG A N 1
ATOM 694 C CA . ARG A 1 92 ? 8.323 -4.966 10.028 1.00 50.81 92 ARG A CA 1
ATOM 695 C C . ARG A 1 92 ? 8.236 -6.442 10.485 1.00 50.81 92 ARG A C 1
ATOM 697 O O . ARG A 1 92 ? 7.707 -7.275 9.759 1.00 50.81 92 ARG A O 1
ATOM 704 N N . LEU A 1 93 ? 8.804 -6.780 11.642 1.00 47.53 93 LEU A N 1
ATOM 705 C CA . LEU A 1 93 ? 8.861 -8.117 12.237 1.00 47.53 93 LEU A CA 1
ATOM 706 C C . LEU A 1 93 ? 7.951 -8.296 13.464 1.00 47.53 93 LEU A C 1
ATOM 708 O O . LEU A 1 93 ? 7.796 -9.424 13.926 1.00 47.53 93 LEU A O 1
ATOM 712 N N . THR A 1 94 ? 7.328 -7.227 13.963 1.00 52.78 94 THR A N 1
ATOM 713 C CA . THR A 1 94 ? 6.355 -7.287 15.056 1.00 52.78 94 THR A CA 1
ATOM 714 C C . THR A 1 94 ? 5.100 -6.567 14.587 1.00 52.78 94 THR A C 1
ATOM 716 O O . THR A 1 94 ? 5.037 -5.343 14.631 1.00 52.78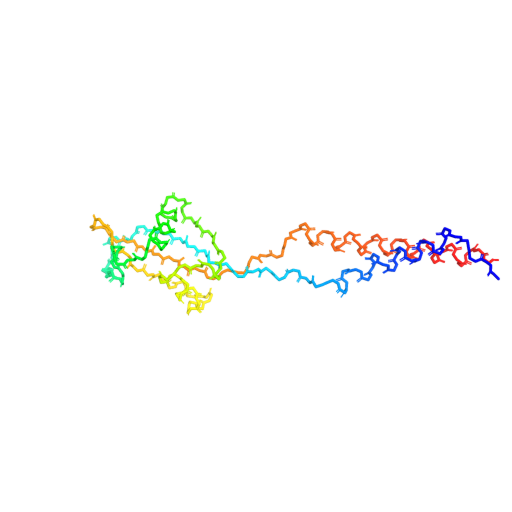 94 THR A O 1
ATOM 719 N N . ALA A 1 95 ? 4.116 -7.319 14.089 1.00 57.47 95 ALA A N 1
ATOM 720 C CA . ALA A 1 95 ? 2.782 -6.774 13.872 1.00 57.47 95 ALA A CA 1
ATOM 721 C C . ALA A 1 95 ? 2.228 -6.387 15.249 1.00 57.47 95 ALA A C 1
ATOM 723 O O . ALA A 1 95 ? 1.809 -7.251 16.022 1.00 57.47 95 ALA A O 1
ATOM 724 N N . SER A 1 96 ? 2.345 -5.107 15.597 1.00 72.62 96 SER A N 1
ATOM 725 C CA . SER A 1 96 ? 1.652 -4.558 16.751 1.00 72.62 96 SER A CA 1
ATOM 726 C C . SER A 1 96 ? 0.196 -4.387 16.344 1.00 72.62 96 SER A C 1
ATOM 728 O O . SER A 1 96 ? -0.080 -3.840 15.277 1.00 72.62 96 SER A O 1
ATOM 730 N N . SER A 1 97 ? -0.714 -4.911 17.157 1.00 85.44 97 SER A N 1
ATOM 731 C CA . SER A 1 97 ? -2.148 -4.742 16.962 1.00 85.44 97 SER A CA 1
ATOM 732 C C . SER A 1 97 ? -2.679 -3.760 17.987 1.00 85.44 97 SER A C 1
ATOM 734 O O . SER A 1 97 ? -2.433 -3.969 19.176 1.00 85.44 97 SER A O 1
ATOM 736 N N . ASP A 1 98 ? -3.450 -2.774 17.551 1.00 90.69 98 ASP A N 1
ATOM 737 C CA . ASP A 1 98 ? -4.239 -1.945 18.456 1.00 90.69 98 ASP A CA 1
ATOM 738 C C . ASP A 1 98 ? -5.624 -2.557 18.632 1.00 90.69 98 ASP A C 1
ATOM 740 O O . ASP A 1 98 ? -6.277 -2.976 17.673 1.00 90.69 98 ASP A O 1
ATOM 744 N N . VAL A 1 99 ? -6.089 -2.613 19.876 1.00 92.38 99 VAL A N 1
ATOM 745 C CA . VAL A 1 99 ? -7.413 -3.135 20.195 1.00 92.38 99 VAL A CA 1
ATOM 746 C C . VAL A 1 99 ? -8.437 -2.004 20.148 1.00 92.38 99 VAL A C 1
ATOM 748 O O . VAL A 1 99 ? -8.349 -1.036 20.907 1.00 92.38 99 VAL A O 1
ATOM 751 N N . VAL A 1 100 ? -9.465 -2.153 19.316 1.00 93.94 100 VAL A N 1
ATOM 752 C CA . VAL A 1 100 ? -10.562 -1.189 19.177 1.00 93.94 100 VAL A CA 1
ATOM 753 C C . VAL A 1 100 ? -11.838 -1.752 19.788 1.00 93.94 100 VAL A C 1
ATOM 755 O O . VAL A 1 100 ? -12.320 -2.803 19.366 1.00 93.94 100 VAL A O 1
ATOM 758 N N . ALA A 1 101 ? -12.425 -1.038 20.750 1.00 94.88 101 ALA A N 1
ATOM 759 C CA . ALA A 1 101 ? -13.768 -1.344 21.241 1.00 94.88 101 ALA A CA 1
ATOM 760 C C . ALA A 1 101 ? -14.831 -0.700 20.354 1.00 94.88 101 ALA A C 1
ATOM 762 O O . ALA A 1 101 ? -14.846 0.520 20.189 1.00 94.88 101 ALA A O 1
ATOM 763 N N . ARG A 1 102 ? -15.757 -1.503 19.829 1.00 92.75 102 ARG A N 1
ATOM 764 C CA . ARG A 1 102 ? -16.890 -1.025 19.033 1.00 92.75 102 ARG A CA 1
ATOM 765 C C . ARG A 1 102 ? -18.127 -1.863 19.315 1.00 92.75 102 ARG A C 1
ATOM 767 O O . ARG A 1 102 ? -18.084 -3.080 19.208 1.00 92.75 102 ARG A O 1
ATOM 774 N N . ASP A 1 103 ? -19.236 -1.196 19.627 1.00 89.50 103 ASP A N 1
ATOM 775 C CA . ASP A 1 103 ? -20.560 -1.815 19.797 1.00 89.50 103 ASP A CA 1
ATOM 776 C C . ASP A 1 103 ? -20.603 -2.979 20.814 1.00 89.50 103 ASP A C 1
ATOM 778 O O . ASP A 1 103 ? -21.487 -3.828 20.763 1.00 89.50 103 ASP A O 1
ATOM 782 N N . GLY A 1 104 ? -19.677 -2.987 21.780 1.00 86.19 104 GLY A N 1
ATOM 783 C CA . GLY A 1 104 ? -19.557 -4.029 22.807 1.00 86.19 104 GLY A CA 1
ATOM 784 C C . GLY A 1 104 ? -18.564 -5.146 22.475 1.00 86.19 104 GLY A C 1
ATOM 785 O O . GLY A 1 104 ? -18.219 -5.906 23.377 1.00 86.19 104 GLY A O 1
ATOM 786 N N . ASP A 1 105 ? -18.053 -5.187 21.246 1.00 92.00 105 ASP A N 1
ATOM 787 C CA . ASP A 1 105 ? -17.032 -6.134 20.804 1.00 92.00 105 ASP A CA 1
ATOM 788 C C . ASP A 1 105 ? -15.640 -5.487 20.790 1.00 92.00 105 ASP A C 1
ATOM 790 O O . ASP A 1 105 ? -15.492 -4.259 20.720 1.00 92.00 105 ASP A O 1
ATOM 794 N N . LEU A 1 106 ? -14.609 -6.331 20.826 1.00 93.62 106 LEU A N 1
ATOM 795 C CA . LEU A 1 106 ? -13.218 -5.933 20.638 1.00 93.62 106 LEU A CA 1
ATOM 796 C C . LEU A 1 106 ? -12.725 -6.410 19.274 1.00 93.62 106 LEU A C 1
ATOM 798 O O . LEU A 1 106 ? -12.996 -7.534 18.855 1.00 93.62 106 LEU A O 1
ATOM 802 N N . TYR A 1 107 ? -11.968 -5.554 18.603 1.00 93.56 107 TYR A N 1
ATOM 803 C CA . TYR A 1 107 ? -11.362 -5.824 17.307 1.00 93.56 107 TYR A CA 1
ATOM 804 C C . TYR A 1 107 ? -9.859 -5.593 17.392 1.00 93.56 107 TYR A C 1
ATOM 806 O O . TYR A 1 107 ? -9.418 -4.686 18.092 1.00 93.56 107 TYR A O 1
ATOM 814 N N . LEU A 1 108 ? -9.082 -6.397 16.679 1.00 92.94 108 LEU A N 1
ATOM 815 C CA . LEU A 1 108 ? -7.649 -6.218 16.499 1.00 92.94 108 LEU A CA 1
ATOM 816 C C . LEU A 1 108 ? -7.424 -5.501 15.173 1.00 92.94 108 LEU A C 1
ATOM 818 O O . LEU A 1 108 ? -7.765 -6.034 14.122 1.00 92.94 108 LEU A O 1
ATOM 822 N N . ALA A 1 109 ? -6.871 -4.297 15.234 1.00 93.12 109 ALA A N 1
ATOM 823 C CA . ALA A 1 109 ? -6.431 -3.540 14.075 1.00 93.12 109 ALA A CA 1
ATOM 824 C C . ALA A 1 109 ? -4.927 -3.757 13.886 1.00 93.12 109 ALA A C 1
ATOM 826 O O . ALA A 1 109 ? -4.146 -3.463 14.790 1.00 93.12 109 ALA A O 1
ATOM 827 N N . PHE A 1 110 ? -4.520 -4.255 12.722 1.00 92.38 110 PHE A N 1
ATOM 828 C CA . PHE A 1 110 ? -3.127 -4.537 12.375 1.00 92.38 110 PHE A CA 1
ATOM 829 C C . PHE A 1 110 ? -2.639 -3.568 11.289 1.00 92.38 110 PHE A C 1
ATOM 831 O O . PHE A 1 110 ? -2.637 -3.913 10.105 1.00 92.38 110 PHE A O 1
ATOM 838 N N . PRO A 1 111 ? -2.239 -2.336 11.644 1.00 90.44 111 PRO A N 1
ATOM 839 C CA . PRO A 1 111 ? -1.644 -1.420 10.686 1.00 90.44 111 PRO A CA 1
ATOM 840 C C . PRO A 1 111 ? -0.201 -1.829 10.380 1.00 90.44 111 PRO A C 1
ATOM 842 O O . PRO A 1 111 ? 0.680 -1.851 11.240 1.00 90.44 111 PRO A O 1
ATOM 845 N N . MET A 1 112 ? 0.059 -2.123 9.113 1.00 89.06 112 MET A N 1
ATOM 846 C CA . MET A 1 112 ? 1.349 -2.561 8.605 1.00 89.06 112 MET A CA 1
ATOM 847 C C . MET A 1 112 ? 1.883 -1.555 7.596 1.00 89.06 112 MET A C 1
ATOM 849 O O . MET A 1 112 ? 1.235 -1.221 6.605 1.00 89.06 112 MET A O 1
ATOM 853 N N . ARG A 1 113 ? 3.119 -1.100 7.806 1.00 87.88 113 ARG A N 1
ATOM 854 C CA . ARG A 1 113 ? 3.835 -0.321 6.796 1.00 87.88 113 ARG A CA 1
ATOM 855 C C . ARG A 1 113 ? 4.387 -1.248 5.726 1.00 87.88 113 ARG A C 1
ATOM 857 O O . ARG A 1 113 ? 5.268 -2.074 5.984 1.00 87.88 113 ARG A O 1
ATOM 864 N N . THR A 1 114 ? 3.916 -1.068 4.501 1.00 85.00 114 THR A N 1
ATOM 865 C CA . THR A 1 114 ? 4.361 -1.834 3.343 1.00 85.00 114 THR A CA 1
ATOM 866 C C . THR A 1 114 ? 5.052 -0.930 2.326 1.00 85.00 114 THR A C 1
ATOM 868 O O . THR A 1 114 ? 4.729 0.242 2.130 1.00 85.00 114 THR A O 1
ATOM 871 N N . LEU A 1 115 ? 6.083 -1.482 1.688 1.00 82.62 115 LEU A N 1
ATOM 872 C CA . LEU A 1 115 ? 6.680 -0.906 0.488 1.00 82.62 115 LEU A CA 1
ATOM 873 C C . LEU A 1 115 ? 6.271 -1.812 -0.667 1.00 82.62 115 LEU A C 1
ATOM 875 O O . LEU A 1 115 ? 6.776 -2.942 -0.732 1.00 82.62 115 LEU A O 1
ATOM 879 N N . PRO A 1 116 ? 5.359 -1.369 -1.549 1.00 72.06 116 PRO A N 1
ATOM 880 C CA . PRO A 1 116 ? 4.922 -2.208 -2.648 1.00 72.06 116 PRO A CA 1
ATOM 881 C C . PRO A 1 116 ? 6.112 -2.571 -3.536 1.00 72.06 116 PRO A C 1
ATOM 883 O O . PRO A 1 116 ? 7.048 -1.792 -3.722 1.00 72.06 116 PRO A O 1
ATOM 886 N N . SER A 1 117 ? 6.100 -3.782 -4.091 1.00 69.38 117 SER A N 1
ATOM 887 C CA . SER A 1 117 ? 7.136 -4.194 -5.036 1.00 69.38 117 SER A CA 1
ATOM 888 C C . SER A 1 117 ? 7.132 -3.286 -6.276 1.00 69.38 117 SER A C 1
ATOM 890 O O . SER A 1 117 ? 6.065 -2.807 -6.672 1.00 69.38 117 SER A O 1
ATOM 892 N N . PRO A 1 118 ? 8.281 -3.087 -6.950 1.00 68.19 118 PRO A N 1
ATOM 893 C CA . PRO A 1 118 ? 8.323 -2.347 -8.206 1.00 68.19 118 PRO A CA 1
ATOM 894 C C . PRO A 1 118 ? 7.320 -2.919 -9.215 1.00 68.19 118 PRO A C 1
ATOM 896 O O . PRO A 1 118 ? 7.230 -4.136 -9.377 1.00 68.19 118 PRO A O 1
ATOM 899 N N . SER A 1 119 ? 6.598 -2.045 -9.923 1.00 75.12 119 SER A N 1
ATOM 900 C CA . SER A 1 119 ? 5.616 -2.469 -10.929 1.00 75.12 119 SER A CA 1
ATOM 901 C C . SER A 1 119 ? 6.254 -3.415 -11.964 1.00 75.12 119 SER A C 1
ATOM 903 O O . SER A 1 119 ? 7.236 -3.025 -12.615 1.00 75.12 119 SER A O 1
ATOM 905 N N . PRO A 1 120 ? 5.688 -4.620 -12.191 1.00 78.31 120 PRO A N 1
ATOM 906 C CA . PRO A 1 120 ? 6.182 -5.552 -13.205 1.00 78.31 120 PRO A CA 1
ATOM 907 C C . PRO A 1 120 ? 6.242 -4.924 -14.600 1.00 78.31 120 PRO A C 1
ATOM 909 O O . PRO A 1 120 ? 7.164 -5.195 -15.366 1.00 78.31 120 PRO A O 1
ATOM 912 N N . VAL A 1 121 ? 5.303 -4.027 -14.917 1.00 81.06 121 VAL A N 1
ATOM 913 C CA . VAL A 1 121 ? 5.260 -3.305 -16.197 1.00 81.06 121 VAL A CA 1
ATOM 914 C C . VAL A 1 121 ? 6.471 -2.385 -16.348 1.00 81.06 121 VAL A C 1
ATOM 916 O O . VAL A 1 121 ? 7.095 -2.353 -17.408 1.00 81.06 121 VAL A O 1
ATOM 919 N N . HIS A 1 122 ? 6.850 -1.665 -15.290 1.00 77.56 122 HIS A N 1
ATOM 920 C CA . HIS A 1 122 ? 8.043 -0.814 -15.309 1.00 77.56 122 HIS A CA 1
ATOM 921 C C . HIS A 1 122 ? 9.331 -1.630 -15.414 1.00 77.56 122 HIS A C 1
ATOM 923 O O . HIS A 1 122 ? 10.249 -1.241 -16.139 1.00 77.56 122 HIS A O 1
ATOM 929 N N . LEU A 1 123 ? 9.387 -2.776 -14.738 1.00 80.50 123 LEU A N 1
ATOM 930 C CA . LEU A 1 123 ? 10.516 -3.696 -14.823 1.00 80.50 123 LEU A CA 1
ATOM 931 C C . LEU A 1 123 ? 10.660 -4.263 -16.246 1.00 80.50 123 LEU A C 1
ATOM 933 O O . LEU A 1 123 ? 11.745 -4.203 -16.827 1.00 80.50 123 LEU A O 1
ATOM 937 N N . LEU A 1 124 ? 9.559 -4.714 -16.855 1.00 85.69 124 LEU A N 1
ATOM 938 C CA . LEU A 1 124 ? 9.529 -5.197 -18.238 1.00 85.69 124 LEU A CA 1
ATOM 939 C C . LEU A 1 124 ? 9.901 -4.109 -19.247 1.00 85.69 124 LEU A C 1
ATOM 941 O O . LEU A 1 124 ? 10.677 -4.376 -20.161 1.00 85.69 124 LEU A O 1
ATOM 945 N N . ALA A 1 125 ? 9.411 -2.879 -19.075 1.00 84.50 125 ALA A N 1
ATOM 946 C CA . ALA A 1 125 ? 9.758 -1.764 -19.953 1.00 84.50 125 ALA A CA 1
ATOM 947 C C . ALA A 1 125 ? 11.268 -1.468 -19.929 1.00 84.50 125 ALA A C 1
ATOM 949 O O . ALA A 1 125 ? 11.876 -1.252 -20.978 1.00 84.50 125 ALA A O 1
ATOM 950 N N . ARG A 1 126 ? 11.898 -1.518 -18.748 1.00 85.44 126 ARG A N 1
ATOM 951 C CA . ARG A 1 126 ? 13.349 -1.323 -18.597 1.00 85.44 126 ARG A CA 1
ATOM 952 C C . ARG A 1 126 ? 14.152 -2.443 -19.257 1.00 85.44 126 ARG A C 1
ATOM 954 O O . ARG A 1 126 ? 15.078 -2.147 -20.011 1.00 85.44 126 ARG A O 1
ATOM 961 N N . ILE A 1 127 ? 13.785 -3.704 -19.019 1.00 88.25 127 ILE A N 1
ATOM 962 C CA . ILE A 1 127 ? 14.447 -4.865 -19.642 1.00 88.25 127 ILE A CA 1
ATOM 963 C C . ILE A 1 127 ? 14.268 -4.836 -21.164 1.00 88.25 127 ILE A C 1
ATOM 965 O O . ILE A 1 127 ? 15.235 -5.018 -21.902 1.00 88.25 127 ILE A O 1
ATOM 969 N N . GLY A 1 128 ? 13.054 -4.554 -21.638 1.00 87.38 128 GLY A N 1
ATOM 970 C CA . GLY A 1 128 ? 12.739 -4.434 -23.059 1.00 87.38 128 GLY A CA 1
ATOM 971 C C . GLY A 1 128 ? 13.539 -3.322 -23.737 1.00 87.38 128 GLY A C 1
ATOM 972 O O . GLY A 1 128 ? 14.113 -3.544 -24.801 1.00 87.38 128 GLY A O 1
ATOM 973 N N . SER A 1 129 ? 13.655 -2.159 -23.089 1.00 89.19 129 SER A N 1
ATOM 974 C CA . SER A 1 129 ? 14.487 -1.045 -23.563 1.00 89.19 129 SER A CA 1
ATOM 975 C C . SER A 1 129 ? 15.963 -1.440 -23.665 1.00 89.19 129 SER A C 1
ATOM 977 O O . SER A 1 129 ? 16.591 -1.202 -24.694 1.00 89.19 129 SER A O 1
ATOM 979 N N . LEU A 1 130 ? 16.513 -2.109 -22.645 1.00 88.38 130 LEU A N 1
ATOM 980 C CA . LEU A 1 130 ? 17.888 -2.623 -22.656 1.00 88.38 130 LEU A CA 1
ATOM 981 C C . LEU A 1 130 ? 18.124 -3.608 -23.804 1.00 88.38 130 LEU A C 1
ATOM 983 O O . LEU A 1 130 ? 19.068 -3.439 -24.575 1.00 88.38 130 LEU A O 1
ATOM 987 N N . ALA A 1 131 ? 17.254 -4.608 -23.946 1.00 90.00 131 ALA A N 1
ATOM 988 C CA . ALA A 1 131 ? 17.368 -5.620 -24.990 1.00 90.00 131 ALA A CA 1
ATOM 989 C C . ALA A 1 131 ? 17.280 -5.003 -26.397 1.00 90.00 131 ALA A C 1
ATOM 991 O O . ALA A 1 131 ? 18.104 -5.307 -27.263 1.00 90.00 131 ALA A O 1
ATOM 992 N N . ALA A 1 132 ? 16.332 -4.086 -26.612 1.00 89.00 132 ALA A N 1
ATOM 993 C CA . ALA A 1 132 ? 16.193 -3.359 -27.870 1.00 89.00 132 ALA A CA 1
ATOM 994 C C . ALA A 1 132 ? 17.414 -2.469 -28.158 1.00 89.00 132 ALA A C 1
ATOM 996 O O . ALA A 1 132 ? 17.897 -2.431 -29.291 1.00 89.00 132 ALA A O 1
ATOM 997 N N . GLY A 1 133 ? 17.952 -1.805 -27.129 1.00 88.06 133 GLY A N 1
ATOM 998 C CA . GLY A 1 133 ? 19.170 -1.005 -27.216 1.00 88.06 133 GLY A CA 1
ATOM 999 C C . GLY A 1 133 ? 20.383 -1.828 -27.648 1.00 88.06 133 GLY A C 1
ATOM 1000 O O . GLY A 1 133 ? 21.055 -1.475 -28.618 1.00 88.06 133 GLY A O 1
ATOM 1001 N N . VAL A 1 134 ? 20.615 -2.972 -26.996 1.00 90.62 134 VAL A N 1
ATOM 1002 C CA . VAL A 1 134 ? 21.701 -3.907 -27.338 1.00 90.62 134 VAL A CA 1
ATOM 1003 C C . VAL A 1 134 ? 21.564 -4.413 -28.775 1.00 90.62 134 VAL A C 1
ATOM 1005 O O . VAL A 1 134 ? 22.542 -4.392 -29.522 1.00 90.62 134 VAL A O 1
ATOM 1008 N N . ALA A 1 135 ? 20.363 -4.816 -29.198 1.00 89.75 135 ALA A N 1
ATOM 1009 C CA . ALA A 1 135 ? 20.130 -5.300 -30.558 1.00 89.75 135 ALA A CA 1
ATOM 1010 C C . ALA A 1 135 ? 20.392 -4.215 -31.621 1.00 89.75 135 ALA A C 1
ATOM 1012 O O . ALA A 1 135 ? 21.043 -4.479 -32.635 1.00 89.75 135 ALA A O 1
ATOM 1013 N N . ALA A 1 136 ? 19.934 -2.983 -31.381 1.00 86.81 136 ALA A N 1
ATOM 1014 C CA . ALA A 1 136 ? 20.149 -1.857 -32.288 1.00 86.81 136 ALA A CA 1
ATOM 1015 C C . ALA A 1 136 ? 21.630 -1.443 -32.368 1.00 86.81 136 ALA A C 1
ATOM 1017 O O . ALA A 1 136 ? 22.131 -1.181 -33.466 1.00 86.81 136 ALA A O 1
ATOM 1018 N N . LEU A 1 137 ? 22.348 -1.449 -31.238 1.00 88.56 137 LEU A N 1
ATOM 1019 C CA . LEU A 1 137 ? 23.792 -1.198 -31.192 1.00 88.56 137 LEU A CA 1
ATOM 1020 C C . LEU A 1 137 ? 24.585 -2.296 -31.907 1.00 88.56 137 LEU A C 1
ATOM 1022 O O . LEU A 1 137 ? 25.465 -1.979 -32.704 1.00 88.56 137 LEU A O 1
ATOM 1026 N N . ALA A 1 138 ? 24.247 -3.569 -31.688 1.00 88.81 138 ALA A N 1
ATOM 1027 C CA . ALA A 1 138 ? 24.883 -4.6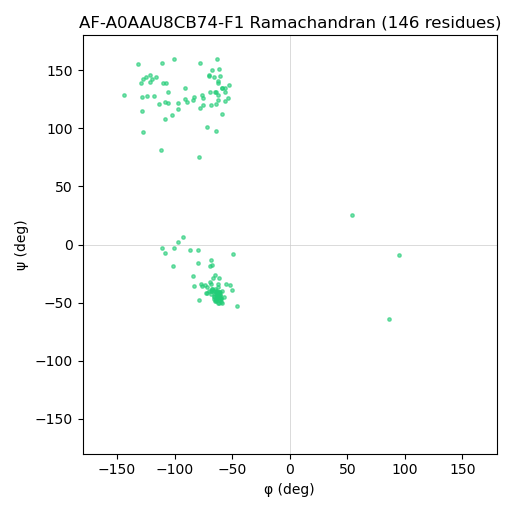94 -32.370 1.00 88.81 138 ALA A CA 1
ATOM 1028 C C . ALA A 1 138 ? 24.671 -4.622 -33.892 1.00 88.81 138 ALA A C 1
ATOM 1030 O O . ALA A 1 138 ? 25.624 -4.757 -34.662 1.00 88.81 138 ALA A O 1
ATOM 1031 N N . TYR A 1 139 ? 23.443 -4.332 -34.336 1.00 88.25 139 TYR A N 1
ATOM 1032 C CA . TYR A 1 139 ? 23.128 -4.152 -35.753 1.00 88.25 139 TYR A CA 1
ATOM 1033 C C . TYR A 1 139 ? 23.861 -2.949 -36.367 1.00 88.25 139 TYR A C 1
ATOM 1035 O O . TYR A 1 139 ? 24.473 -3.069 -37.433 1.00 88.25 139 TYR A O 1
ATOM 1043 N N . GLY A 1 140 ? 23.818 -1.793 -35.698 1.00 83.06 140 GLY A N 1
ATOM 1044 C CA . GLY A 1 140 ? 24.493 -0.573 -36.137 1.00 83.06 140 GLY A CA 1
ATOM 1045 C C . GLY A 1 140 ? 26.009 -0.750 -36.218 1.00 83.06 140 GLY A C 1
ATOM 1046 O O . GLY A 1 140 ? 26.608 -0.395 -37.231 1.00 83.06 140 GLY A O 1
ATOM 1047 N N . GLY A 1 141 ? 26.614 -1.367 -35.200 1.00 85.38 141 GLY A N 1
ATOM 1048 C CA . GLY A 1 141 ? 28.041 -1.681 -35.150 1.00 85.38 141 GLY A CA 1
ATOM 1049 C C . GLY A 1 141 ? 28.468 -2.635 -36.264 1.00 85.38 141 GLY A C 1
ATOM 1050 O O . GLY A 1 141 ? 29.379 -2.317 -37.023 1.00 85.38 141 GLY A O 1
ATOM 1051 N N . TYR A 1 142 ? 27.755 -3.753 -36.443 1.00 88.38 142 TYR A N 1
ATOM 1052 C CA . TYR A 1 142 ? 28.026 -4.707 -37.525 1.00 88.38 142 TYR A CA 1
ATOM 1053 C C . TYR A 1 142 ? 27.963 -4.048 -38.911 1.00 88.38 142 TYR A C 1
ATOM 1055 O O . TYR A 1 142 ? 28.843 -4.245 -39.749 1.00 88.38 142 TYR A O 1
ATOM 1063 N N . ARG A 1 143 ? 26.938 -3.224 -39.162 1.00 85.75 143 ARG A N 1
ATOM 1064 C CA . ARG A 1 143 ? 26.790 -2.508 -40.437 1.00 85.75 143 ARG A CA 1
ATOM 1065 C C . ARG A 1 143 ? 27.834 -1.415 -40.633 1.00 85.75 143 ARG A C 1
ATOM 1067 O O . ARG A 1 143 ? 28.201 -1.168 -41.774 1.00 85.75 143 ARG A O 1
ATOM 1074 N N . ALA A 1 144 ? 28.292 -0.761 -39.569 1.00 82.19 144 ALA A N 1
ATOM 1075 C CA . ALA A 1 144 ? 29.354 0.236 -39.650 1.00 82.19 144 ALA A CA 1
ATOM 1076 C C . ALA A 1 144 ? 30.707 -0.403 -39.999 1.00 82.19 144 ALA A C 1
ATOM 1078 O O . ALA A 1 144 ? 31.434 0.151 -40.819 1.00 82.19 144 ALA A O 1
ATOM 1079 N N . VAL A 1 145 ? 31.007 -1.573 -39.421 1.00 82.75 145 VAL A N 1
ATOM 1080 C CA . VAL A 1 145 ? 32.243 -2.331 -39.678 1.00 82.75 145 VAL A CA 1
ATOM 1081 C C . VAL A 1 145 ? 32.249 -2.963 -41.071 1.00 82.75 145 VAL A C 1
ATOM 1083 O O . VAL A 1 145 ? 33.283 -2.974 -41.712 1.00 82.75 145 VAL A O 1
ATOM 1086 N N . ASN A 1 146 ? 31.111 -3.438 -41.581 1.00 77.81 146 ASN A N 1
ATOM 1087 C CA . ASN A 1 146 ? 31.040 -4.072 -42.910 1.00 77.81 146 ASN A CA 1
ATOM 1088 C C . ASN A 1 146 ? 30.677 -3.109 -44.055 1.00 77.81 146 ASN A C 1
ATOM 1090 O O . ASN A 1 146 ? 30.393 -3.549 -45.167 1.00 77.81 146 ASN A O 1
ATOM 1094 N N . ALA A 1 147 ? 30.599 -1.806 -43.775 1.00 62.44 147 ALA A N 1
ATOM 1095 C CA . ALA A 1 147 ? 30.444 -0.758 -44.787 1.00 62.44 147 ALA A CA 1
ATOM 1096 C C . ALA A 1 147 ? 31.784 -0.097 -45.169 1.00 62.44 147 ALA A C 1
ATOM 1098 O O . ALA A 1 147 ? 31.781 0.849 -45.963 1.00 62.44 147 ALA A O 1
ATOM 1099 N N . THR A 1 148 ? 32.899 -0.565 -44.594 1.00 51.12 148 THR A N 1
ATOM 1100 C CA . THR A 1 148 ? 34.259 -0.412 -45.141 1.00 51.12 148 THR A CA 1
ATOM 1101 C C . THR A 1 148 ? 34.549 -1.520 -46.133 1.00 51.12 148 THR A C 1
ATOM 1103 O O . THR A 1 148 ? 35.150 -1.200 -47.178 1.00 51.12 148 THR A O 1
#

InterPro domains:
  IPR058285 Domain of unknown function DUF7979 [PF25934] (36-108)

Solvent-accessible surface area (backbone atoms only — not comparable to full-atom values): 8136 Å² total; per-residue (Å²): 138,83,80,52,71,69,42,53,48,28,37,53,52,8,49,49,31,42,43,44,62,75,72,48,78,75,78,73,59,70,51,25,32,36,33,34,40,44,75,48,63,87,92,52,93,78,65,64,76,38,52,48,86,78,46,46,73,65,33,46,49,54,50,55,47,7,52,74,67,42,65,39,77,45,53,40,92,73,45,44,62,68,48,37,58,47,19,71,69,34,54,96,86,48,88,55,62,50,27,33,32,49,98,91,45,52,27,34,35,38,36,37,59,42,68,59,76,76,56,67,67,60,53,48,52,39,52,51,30,34,54,51,6,52,52,28,34,52,52,18,50,53,53,59,65,72,70,111

Secondary structure (DSSP, 8-state):
----HHHHHHHHHHHHHHHHHHHSPP-PPPPEEEEEEEEPPTTS----SEEGGGS-HHHHHHHHHHHHHSEEEEEGGGPPTTHHHHHHHS-TTS---EEEEETTEEEEEEEEEE-PPPPHHHHHHHHHHHHHHHHHHHHHHHHHHTT-

pLDDT: mean 84.77, std 10.72, range [47.53, 96.69]

Radius of gyration: 26.49 Å; Cα contacts (8 Å, |Δi|>4): 217; chains: 1; bounding box: 55×27×73 Å

Nearest PDB structures (foldseek):
  3rfw-assembly1_A-2  TM=2.890E-01  e=8.016E-02  Campylobacter jejuni
  6bhf-assembly1_A-2  TM=2.894E-01  e=1.400E-01  Helicobacter pylori 26695
  9bfg-assembly1_A  TM=5.013E-01  e=2.739E+00  Brevibacillus parabrevis
  2xhg-assembly1_A  TM=2.721E-01  e=2.137E+00  Brevibacillus brevis
  5isw-assembly1_A  TM=3.486E-01  e=3.971E+00  Brevibacillus brevis